Protein AF-A0A8J3FXL9-F1 (afdb_monomer)

Sequence (87 aa):
MKQKFPCPCCGYLVWDYPDGTFEICDICLWQDDPIQKNEPNYSGGANDVSLNKAKENFKKYGVCEERFIGAGRRPYQNELPTSNQNE

Solvent-accessible surface area (backbone atoms only — not comparable to full-atom values): 5143 Å² total; per-residue (Å²): 131,85,71,57,25,56,40,90,53,76,50,37,31,77,31,82,58,89,66,74,71,63,47,64,35,66,36,33,60,47,52,45,42,62,65,35,66,75,35,38,78,48,53,66,64,95,40,73,58,16,42,55,54,15,34,54,31,27,77,75,61,54,13,33,45,81,94,40,64,86,70,42,46,82,78,52,86,87,21,52,64,76,78,77,83,72,136

Secondary structure (DSSP, 8-state):
-PPPEE-TTT--EEESSSS----B-TTT--B--HHHHHSTT--SSSSSS-HHHHHHHHHHHSSSSGGGTTTSPPPPGGGSPP-----

Radius of gyration: 12.6 Å; Cα contacts (8 Å, |Δi|>4): 154; chains: 1; bounding box: 28×30×37 Å

pLDDT: mean 91.42, std 13.38, range [36.16, 98.75]

Foldseek 3Di:
DQFFEADLQQGWRDHSDHADPQDAALFARDGGDPVLVVVQQDAPDPHNGGSVQLNVCCVVQRHRDPVCRPRHDDDDPNRPPDPPPDD

Structure (mmCIF, N/CA/C/O backbone):
data_AF-A0A8J3FXL9-F1
#
_entry.id   AF-A0A8J3FXL9-F1
#
loop_
_atom_site.group_PDB
_atom_site.id
_atom_site.type_symbol
_atom_site.label_atom_id
_atom_site.label_alt_id
_atom_site.label_comp_id
_atom_site.label_asym_id
_atom_site.label_entity_id
_atom_site.label_seq_id
_atom_site.pdbx_PDB_ins_code
_atom_site.Cartn_x
_atom_site.Cartn_y
_atom_site.Cartn_z
_atom_site.occupancy
_atom_site.B_iso_or_equiv
_atom_site.auth_seq_id
_atom_site.auth_comp_id
_atom_site.auth_asym_id
_atom_site.auth_atom_id
_atom_site.pdbx_PDB_model_num
ATOM 1 N N . MET A 1 1 ? 0.632 -19.247 14.404 1.00 57.28 1 MET A N 1
ATOM 2 C CA . MET A 1 1 ? -0.071 -18.296 13.513 1.00 57.28 1 MET A CA 1
ATOM 3 C C . MET A 1 1 ? 0.962 -17.750 12.545 1.00 57.28 1 MET A C 1
ATOM 5 O O . MET A 1 1 ? 2.063 -17.467 13.001 1.00 57.28 1 MET A O 1
ATOM 9 N N . LYS A 1 2 ? 0.675 -17.699 11.237 1.00 68.88 2 LYS A N 1
ATOM 10 C CA . LYS A 1 2 ? 1.603 -17.090 10.269 1.00 68.88 2 LYS A CA 1
ATOM 11 C C . LYS A 1 2 ? 1.750 -15.602 10.594 1.00 68.88 2 LYS A C 1
ATOM 13 O O . LYS A 1 2 ? 0.756 -14.951 10.906 1.00 68.88 2 LYS A O 1
ATOM 18 N N . GLN A 1 3 ? 2.979 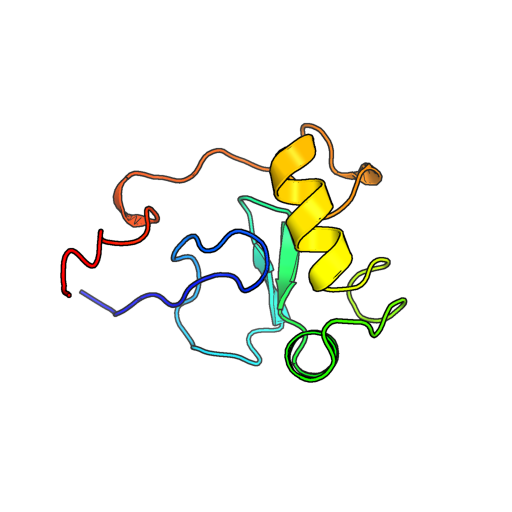-15.100 10.564 1.00 82.75 3 GLN A N 1
ATOM 19 C CA . GLN A 1 3 ? 3.248 -13.672 10.675 1.00 82.75 3 GLN A CA 1
ATOM 20 C C . GLN A 1 3 ? 2.702 -12.980 9.423 1.00 82.75 3 GLN A C 1
ATOM 22 O O . GLN A 1 3 ? 2.969 -13.437 8.315 1.00 82.75 3 GLN A O 1
ATOM 27 N N . L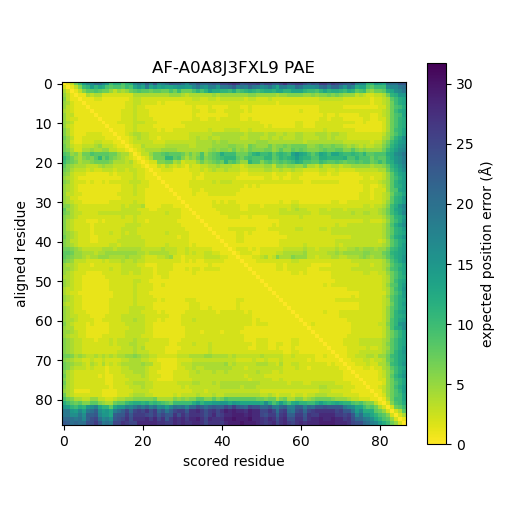YS A 1 4 ? 1.922 -11.914 9.614 1.00 91.19 4 LYS A N 1
ATOM 28 C CA . LYS A 1 4 ? 1.452 -11.046 8.533 1.00 91.19 4 LYS A CA 1
ATOM 29 C C . LYS A 1 4 ? 2.342 -9.808 8.444 1.00 91.19 4 LYS A C 1
ATOM 31 O O . LYS A 1 4 ? 2.880 -9.365 9.460 1.00 91.19 4 LYS A O 1
ATOM 36 N N . PHE A 1 5 ? 2.472 -9.243 7.250 1.00 93.06 5 PHE A N 1
ATOM 37 C CA . PHE A 1 5 ? 3.278 -8.052 6.986 1.00 93.06 5 PHE A CA 1
ATOM 38 C C . PHE A 1 5 ? 2.395 -6.835 6.681 1.00 93.06 5 PHE A C 1
ATOM 40 O O . PHE A 1 5 ? 1.288 -6.988 6.148 1.00 93.06 5 PHE A O 1
ATOM 47 N N . PRO A 1 6 ? 2.851 -5.623 7.047 1.00 95.00 6 PRO A N 1
ATOM 48 C CA . PRO A 1 6 ? 2.063 -4.415 6.884 1.00 95.00 6 PRO A CA 1
ATOM 49 C C . PRO A 1 6 ? 2.008 -3.965 5.423 1.00 95.00 6 PRO A C 1
ATOM 51 O O . PRO A 1 6 ? 3.024 -3.934 4.728 1.00 95.00 6 PRO A O 1
ATOM 54 N N . CYS A 1 7 ? 0.838 -3.505 4.987 1.00 96.31 7 CYS A N 1
ATOM 55 C CA . CYS A 1 7 ? 0.727 -2.732 3.758 1.00 96.31 7 CYS A CA 1
ATOM 56 C C . CYS A 1 7 ? 1.529 -1.425 3.901 1.00 96.31 7 CYS A C 1
ATOM 58 O O . CYS A 1 7 ? 1.314 -0.686 4.868 1.00 96.31 7 CYS A O 1
ATOM 60 N N . PRO A 1 8 ? 2.409 -1.077 2.945 1.00 96.25 8 PRO A N 1
ATOM 61 C CA . PRO A 1 8 ? 3.240 0.121 3.053 1.00 96.25 8 PRO A CA 1
ATOM 62 C C . PRO A 1 8 ? 2.426 1.425 3.015 1.00 96.25 8 PRO A C 1
ATOM 64 O O . PRO A 1 8 ? 2.919 2.461 3.463 1.00 96.25 8 PRO A O 1
ATOM 67 N N . CYS A 1 9 ? 1.196 1.392 2.491 1.00 97.69 9 CYS A N 1
ATOM 68 C CA . CYS A 1 9 ? 0.293 2.538 2.453 1.00 97.69 9 CYS A CA 1
ATOM 69 C C . CYS A 1 9 ? -0.456 2.726 3.784 1.00 97.69 9 CYS A C 1
ATOM 71 O O . CYS A 1 9 ? -0.305 3.765 4.426 1.00 97.69 9 CYS A O 1
ATOM 73 N N . CYS A 1 10 ? -1.246 1.736 4.220 1.00 97.69 10 CYS A N 1
ATOM 74 C CA . CYS A 1 10 ? -2.136 1.887 5.379 1.00 97.69 10 CYS A CA 1
ATOM 75 C C . CYS A 1 10 ? -1.588 1.329 6.701 1.00 97.69 10 CYS A C 1
ATOM 77 O O . CYS A 1 10 ? -2.155 1.603 7.754 1.00 97.69 10 CYS A O 1
ATOM 79 N N . GLY A 1 11 ? -0.515 0.536 6.673 1.00 96.06 11 GLY A N 1
ATOM 80 C CA . GLY A 1 11 ? 0.128 -0.033 7.862 1.00 96.06 11 GLY A CA 1
ATOM 81 C C . GLY A 1 11 ? -0.549 -1.271 8.464 1.00 96.06 11 GLY A C 1
ATOM 82 O O . GLY A 1 11 ? 0.054 -1.923 9.311 1.00 96.06 11 GLY A O 1
ATOM 83 N N . TYR A 1 12 ? -1.762 -1.630 8.033 1.00 96.81 12 TYR A N 1
ATOM 84 C CA . TYR A 1 12 ? -2.453 -2.852 8.475 1.00 96.81 12 TYR A CA 1
ATOM 85 C C . TYR A 1 12 ? -1.765 -4.128 7.982 1.00 96.81 12 TYR A C 1
ATOM 87 O O . TYR A 1 12 ? -1.212 -4.155 6.883 1.00 96.81 12 TYR A O 1
ATOM 95 N N . LEU A 1 13 ? -1.830 -5.183 8.793 1.00 95.06 13 LEU A N 1
ATOM 96 C CA . LEU A 1 13 ? -1.177 -6.473 8.576 1.00 95.06 13 LEU A CA 1
ATOM 97 C C . LEU A 1 13 ? -2.007 -7.363 7.639 1.00 95.06 13 LEU A C 1
ATOM 99 O O . LEU A 1 13 ? -2.822 -8.162 8.097 1.00 95.06 13 LEU A O 1
ATOM 103 N N . VAL A 1 14 ? -1.801 -7.225 6.331 1.00 93.06 14 VAL A N 1
ATOM 104 C CA . VAL A 1 14 ? -2.612 -7.898 5.297 1.00 93.06 14 VAL A CA 1
ATOM 105 C C . VAL A 1 14 ? -1.851 -8.983 4.522 1.00 93.06 14 VAL A C 1
ATOM 107 O O . VAL A 1 14 ? -2.469 -9.936 4.046 1.00 93.06 14 VAL A O 1
ATOM 110 N N . TRP A 1 15 ? -0.517 -8.928 4.462 1.00 91.50 15 TRP A N 1
ATOM 111 C CA . TRP A 1 15 ? 0.273 -9.785 3.561 1.00 91.50 15 TRP A CA 1
ATOM 112 C C . TRP A 1 15 ? 0.834 -11.028 4.223 1.00 91.50 15 TRP A C 1
ATOM 114 O O . TRP A 1 15 ? 1.285 -10.970 5.362 1.00 91.50 15 TRP A O 1
ATOM 124 N N . ASP A 1 16 ? 0.871 -12.142 3.493 1.00 89.69 16 ASP A N 1
ATOM 125 C CA . ASP A 1 16 ? 1.573 -13.358 3.929 1.00 89.69 16 ASP A CA 1
ATOM 126 C C . ASP A 1 16 ? 3.090 -13.314 3.675 1.00 89.69 16 ASP A C 1
ATOM 128 O O . ASP A 1 16 ? 3.825 -14.125 4.239 1.00 89.69 16 ASP A O 1
ATOM 132 N N . TYR A 1 17 ? 3.558 -12.356 2.870 1.00 87.69 17 TYR A N 1
ATOM 133 C CA . TYR A 1 17 ? 4.963 -12.153 2.507 1.00 87.69 17 TYR A CA 1
ATOM 134 C C . TYR A 1 1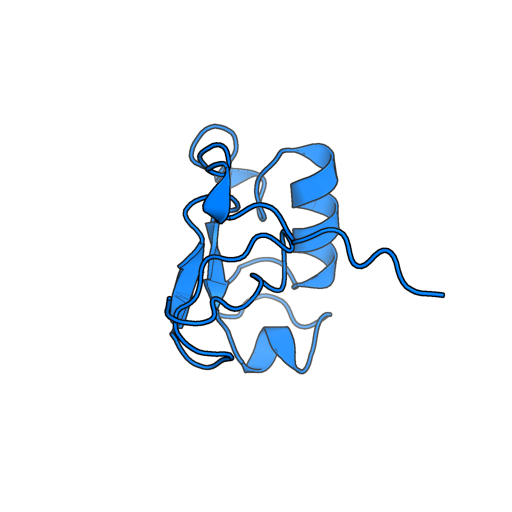7 ? 5.350 -10.662 2.620 1.00 87.69 17 TYR A C 1
ATOM 136 O O . TYR A 1 17 ? 4.474 -9.800 2.542 1.00 87.69 17 TYR A O 1
ATOM 144 N N . PRO A 1 18 ? 6.636 -10.334 2.848 1.00 81.88 18 PRO A N 1
ATOM 145 C CA . PRO A 1 18 ? 7.084 -8.963 3.129 1.00 81.88 18 PRO A CA 1
ATOM 146 C C . PRO A 1 18 ? 7.091 -8.006 1.923 1.00 81.88 18 PRO A C 1
ATOM 148 O O . PRO A 1 18 ? 7.024 -6.784 2.117 1.00 81.88 18 PRO A O 1
ATOM 151 N N . ASP A 1 19 ? 7.232 -8.523 0.705 1.00 77.50 19 ASP A N 1
ATOM 152 C CA . ASP A 1 19 ? 7.267 -7.761 -0.545 1.00 77.50 19 ASP A CA 1
ATOM 153 C C . ASP A 1 19 ? 7.047 -8.636 -1.778 1.00 77.50 19 ASP A C 1
ATOM 155 O O . ASP A 1 19 ? 7.081 -9.867 -1.714 1.00 77.50 19 ASP A O 1
ATOM 159 N N . GLY A 1 20 ? 6.832 -7.963 -2.911 1.00 75.44 20 GLY A N 1
ATOM 160 C CA . GLY A 1 20 ? 6.770 -8.587 -4.225 1.00 75.44 20 GLY A CA 1
ATOM 161 C C . GLY A 1 20 ? 5.566 -9.504 -4.376 1.00 75.44 20 GLY A C 1
ATOM 162 O O . GLY A 1 20 ? 5.611 -10.427 -5.186 1.00 75.44 20 GLY A O 1
ATOM 163 N N . THR A 1 21 ? 4.506 -9.279 -3.593 1.00 83.12 21 THR A N 1
ATOM 164 C CA . THR A 1 21 ? 3.284 -10.082 -3.701 1.00 83.12 21 THR A CA 1
ATOM 165 C C . THR A 1 21 ? 2.479 -9.688 -4.929 1.00 83.12 21 THR A C 1
ATOM 167 O O . THR A 1 21 ? 1.746 -10.514 -5.466 1.00 83.12 21 THR A O 1
ATOM 170 N N . PHE A 1 22 ? 2.620 -8.434 -5.379 1.00 91.00 22 PHE A N 1
ATOM 171 C CA . PHE A 1 22 ? 1.778 -7.812 -6.404 1.00 91.00 22 PHE A CA 1
ATOM 172 C C . PHE A 1 22 ? 0.277 -7.846 -6.056 1.00 91.00 22 PHE A C 1
ATOM 174 O O . PHE A 1 22 ? -0.562 -7.587 -6.918 1.00 91.00 22 PHE A O 1
ATOM 181 N N . GLU A 1 23 ? -0.065 -8.144 -4.797 1.00 94.06 23 GLU A N 1
ATOM 182 C CA . GLU A 1 23 ? -1.435 -8.196 -4.293 1.00 94.06 23 GLU A CA 1
ATOM 183 C C . GLU A 1 23 ? -1.978 -6.787 -4.030 1.00 94.06 23 GLU A C 1
ATOM 185 O O . GLU A 1 23 ? -1.229 -5.840 -3.777 1.00 94.06 23 GLU A O 1
ATOM 190 N N . ILE A 1 24 ? -3.304 -6.652 -4.064 1.00 97.06 24 ILE A N 1
ATOM 191 C CA . ILE A 1 24 ? -4.018 -5.401 -3.784 1.00 97.06 24 ILE A CA 1
ATOM 192 C C . ILE A 1 24 ? -4.546 -5.433 -2.354 1.00 97.06 24 ILE A C 1
ATOM 194 O O . ILE A 1 24 ? -5.102 -6.430 -1.900 1.00 97.06 24 ILE A O 1
ATOM 198 N N . CYS A 1 25 ? -4.358 -4.340 -1.613 1.00 97.31 25 CYS A N 1
ATOM 199 C CA . CYS A 1 25 ? -4.744 -4.281 -0.205 1.00 97.31 25 CYS A CA 1
ATOM 200 C C . CYS A 1 25 ? -6.236 -4.050 -0.109 1.00 97.31 25 CYS A C 1
ATOM 202 O O . CYS A 1 25 ? -6.663 -2.941 -0.370 1.00 97.31 25 CYS A O 1
ATOM 204 N N . ASP A 1 26 ? -7.032 -5.014 0.346 1.00 96.69 26 ASP A N 1
ATOM 205 C CA . ASP A 1 26 ? -8.491 -4.827 0.437 1.00 96.69 26 ASP A CA 1
ATOM 206 C C . ASP A 1 26 ? -8.918 -3.615 1.289 1.00 96.69 26 ASP A C 1
ATOM 208 O O . ASP A 1 26 ? -10.025 -3.096 1.145 1.00 96.69 26 ASP A O 1
ATOM 212 N N . ILE A 1 27 ? -8.056 -3.156 2.202 1.00 98.19 27 ILE A N 1
ATOM 213 C CA . ILE A 1 27 ? -8.355 -2.026 3.086 1.00 98.19 27 ILE A CA 1
ATOM 214 C C . ILE A 1 27 ? -8.181 -0.692 2.357 1.00 98.19 27 ILE A C 1
ATOM 216 O O . ILE A 1 27 ? -9.104 0.116 2.335 1.00 98.19 27 ILE A O 1
ATOM 220 N N . CYS A 1 28 ? -7.006 -0.447 1.769 1.00 98.44 28 CYS A N 1
ATOM 221 C CA . CYS A 1 28 ? -6.688 0.848 1.153 1.00 98.44 28 CYS A CA 1
ATOM 222 C C . CYS A 1 28 ? -6.615 0.825 -0.377 1.00 98.44 28 CYS A C 1
ATOM 224 O O . CYS A 1 28 ? -6.507 1.882 -0.977 1.00 98.44 28 CYS A O 1
ATOM 226 N N . LEU A 1 29 ? -6.678 -0.350 -0.993 1.00 98.50 29 LEU A N 1
ATOM 227 C CA . LEU A 1 29 ? -6.535 -0.642 -2.424 1.00 98.50 29 LEU A CA 1
ATOM 228 C C . LEU A 1 29 ? -5.168 -0.309 -3.043 1.00 98.50 29 LEU A C 1
ATOM 230 O O . LEU A 1 29 ? -5.042 -0.229 -4.258 1.00 98.50 29 LEU A O 1
ATOM 234 N N . TRP A 1 30 ? -4.122 -0.164 -2.226 1.00 98.00 30 TRP A N 1
ATOM 235 C CA . TRP A 1 30 ? -2.741 -0.099 -2.715 1.00 98.00 30 TRP A CA 1
ATOM 236 C C . TRP A 1 30 ? -2.294 -1.461 -3.257 1.00 98.00 30 TRP A C 1
ATOM 238 O O . TRP A 1 30 ? -2.400 -2.456 -2.534 1.00 98.00 30 TRP A O 1
ATOM 248 N N . GLN A 1 31 ? -1.760 -1.498 -4.478 1.00 97.81 31 GLN A N 1
ATOM 249 C CA . GLN A 1 31 ? -1.092 -2.676 -5.031 1.00 97.81 31 GLN A CA 1
ATOM 250 C C . GLN A 1 31 ? 0.370 -2.721 -4.575 1.00 97.81 31 GLN A C 1
ATOM 252 O O . GLN A 1 31 ? 1.081 -1.719 -4.681 1.00 97.81 31 GLN A O 1
ATOM 257 N N . ASP A 1 32 ? 0.827 -3.870 -4.071 1.00 95.38 32 ASP A N 1
ATOM 258 C CA . ASP A 1 32 ? 2.220 -4.063 -3.660 1.00 95.38 32 ASP A CA 1
ATOM 259 C C . ASP A 1 32 ? 3.167 -3.987 -4.864 1.00 95.38 32 ASP A C 1
ATOM 261 O O . ASP A 1 32 ? 3.298 -4.921 -5.653 1.00 95.38 32 ASP A O 1
ATOM 265 N N . ASP A 1 33 ? 3.821 -2.839 -5.002 1.00 94.88 33 ASP A N 1
ATOM 266 C CA . ASP A 1 33 ? 4.752 -2.531 -6.077 1.00 94.88 33 ASP A CA 1
ATOM 267 C C . ASP A 1 33 ? 6.152 -2.306 -5.472 1.00 94.88 33 ASP A C 1
ATOM 269 O O . ASP A 1 33 ? 6.364 -1.318 -4.755 1.00 94.88 33 ASP A O 1
ATOM 273 N N . PRO A 1 34 ? 7.124 -3.205 -5.729 1.00 92.75 34 PRO A N 1
ATOM 274 C CA . PRO A 1 34 ? 8.481 -3.074 -5.203 1.00 92.75 34 PRO A CA 1
ATOM 275 C C . PRO A 1 34 ? 9.204 -1.793 -5.639 1.00 92.75 34 PRO A C 1
ATOM 277 O O . PRO A 1 34 ? 10.019 -1.269 -4.879 1.00 92.75 34 PRO A O 1
ATOM 280 N N . ILE A 1 35 ? 8.908 -1.265 -6.832 1.00 95.19 35 ILE A N 1
ATOM 281 C CA . ILE A 1 35 ? 9.508 -0.023 -7.332 1.00 95.19 35 ILE A CA 1
ATOM 282 C C . ILE A 1 35 ? 8.962 1.147 -6.518 1.00 95.19 35 ILE A C 1
ATOM 284 O O . ILE A 1 35 ? 9.738 1.896 -5.937 1.00 95.19 35 ILE A O 1
ATOM 288 N N . GLN A 1 36 ? 7.641 1.270 -6.381 1.00 96.50 36 GLN A N 1
ATOM 289 C CA . GLN A 1 36 ? 7.017 2.347 -5.603 1.00 96.50 36 GLN A CA 1
ATOM 290 C C . GLN A 1 36 ? 7.266 2.214 -4.092 1.00 96.50 36 GLN A C 1
ATOM 292 O O . GLN A 1 36 ? 7.229 3.213 -3.371 1.00 96.50 36 GLN A O 1
ATOM 297 N N . LYS A 1 37 ? 7.553 1.005 -3.592 1.00 94.75 37 LYS A N 1
ATOM 298 C CA . LYS A 1 37 ? 8.031 0.778 -2.219 1.00 94.75 37 LYS A CA 1
ATOM 299 C C . LYS A 1 37 ? 9.450 1.321 -2.019 1.00 94.75 37 LYS A C 1
ATOM 301 O O . LYS A 1 37 ? 9.695 1.987 -1.013 1.00 94.75 37 LYS A O 1
ATOM 306 N N . ASN A 1 38 ? 10.358 1.055 -2.961 1.00 95.81 38 ASN A N 1
ATOM 307 C CA . ASN A 1 38 ? 11.759 1.490 -2.898 1.00 95.81 38 ASN A CA 1
ATOM 308 C C . ASN A 1 38 ? 11.950 2.967 -3.272 1.00 95.81 38 ASN A C 1
ATOM 310 O O . ASN A 1 38 ? 12.846 3.624 -2.744 1.00 95.81 38 ASN A O 1
ATOM 314 N N . GLU A 1 39 ? 11.075 3.511 -4.118 1.00 97.62 39 GLU A N 1
ATOM 315 C CA . GLU A 1 39 ? 11.040 4.912 -4.534 1.00 97.62 39 GLU A CA 1
ATOM 316 C C . GLU A 1 39 ? 9.682 5.545 -4.168 1.00 97.62 39 GLU A C 1
ATOM 318 O O . GLU A 1 39 ? 8.824 5.733 -5.030 1.00 97.62 39 GLU A O 1
ATOM 323 N N . PRO A 1 40 ? 9.448 5.940 -2.898 1.00 97.81 40 PRO A N 1
AT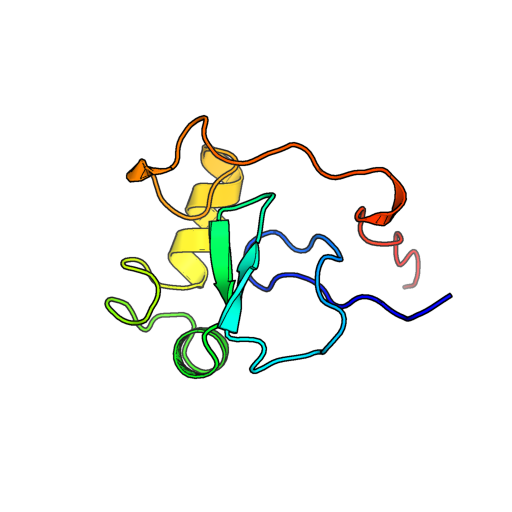OM 324 C CA . PRO A 1 40 ? 8.117 6.340 -2.417 1.00 97.81 40 PRO A CA 1
ATOM 325 C C . PRO A 1 40 ? 7.510 7.601 -3.044 1.00 97.81 40 PRO A C 1
ATOM 327 O O . PRO A 1 40 ? 6.356 7.929 -2.760 1.00 97.81 40 PRO A O 1
ATOM 330 N N . ASN A 1 41 ? 8.285 8.326 -3.854 1.00 98.38 41 ASN A N 1
ATOM 331 C CA . ASN A 1 41 ? 7.843 9.488 -4.624 1.00 98.38 41 ASN A CA 1
ATOM 332 C C . ASN A 1 41 ? 7.604 9.166 -6.111 1.00 98.38 41 ASN A C 1
ATOM 334 O O . ASN A 1 41 ? 7.059 10.011 -6.819 1.00 98.38 41 ASN A O 1
ATOM 338 N N . TYR A 1 42 ? 7.970 7.969 -6.579 1.00 97.94 42 TYR A N 1
ATOM 339 C CA . TYR A 1 42 ? 7.696 7.509 -7.937 1.00 97.94 42 TYR A CA 1
ATOM 340 C C . TYR A 1 42 ? 6.191 7.276 -8.127 1.00 97.94 42 TYR A C 1
ATOM 342 O O . TYR A 1 42 ? 5.534 6.634 -7.305 1.00 97.94 42 TYR A O 1
A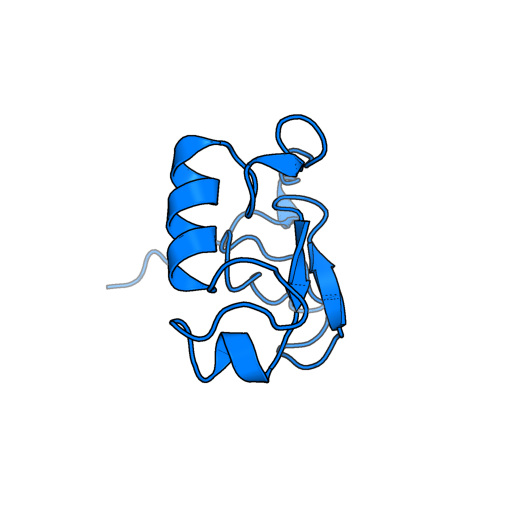TOM 350 N N . SER A 1 43 ? 5.635 7.834 -9.200 1.00 96.50 43 SER A N 1
ATOM 351 C CA . SER A 1 43 ? 4.206 7.786 -9.542 1.00 96.50 43 SER A CA 1
ATOM 352 C C . SER A 1 43 ? 4.022 7.272 -10.968 1.00 96.50 43 SER A C 1
ATOM 354 O O . SER A 1 43 ? 4.968 7.313 -11.756 1.00 96.50 43 SER A O 1
ATOM 356 N N . GLY A 1 44 ? 2.820 6.788 -11.291 1.00 94.19 44 GLY A N 1
ATOM 357 C CA . GLY A 1 44 ? 2.524 6.200 -12.602 1.00 94.19 44 GLY A CA 1
ATOM 358 C C . GLY A 1 44 ? 3.048 4.771 -12.798 1.00 94.19 44 GLY A C 1
ATOM 359 O O . GLY A 1 44 ? 3.290 4.377 -13.936 1.00 94.19 44 GLY A O 1
ATOM 360 N N . GLY A 1 45 ? 3.254 4.025 -11.704 1.00 93.31 45 GLY A N 1
ATOM 361 C CA . GLY A 1 45 ? 3.591 2.595 -11.712 1.00 93.31 45 GLY A CA 1
ATOM 362 C C . GLY A 1 45 ? 2.332 1.723 -11.685 1.00 93.31 45 GLY A C 1
ATOM 363 O O . GLY A 1 45 ? 1.353 2.034 -12.360 1.00 93.31 45 GLY A O 1
ATOM 364 N N . ALA A 1 46 ? 2.323 0.656 -10.875 1.00 96.12 46 ALA A N 1
ATOM 365 C CA . ALA A 1 46 ? 1.096 -0.112 -10.634 1.00 96.12 46 ALA A CA 1
ATOM 366 C C . ALA A 1 46 ? -0.013 0.733 -9.975 1.00 96.12 46 ALA A C 1
ATOM 368 O O . ALA A 1 46 ? -1.197 0.494 -10.203 1.00 96.12 46 ALA A O 1
ATOM 369 N N . ASN A 1 47 ? 0.377 1.732 -9.178 1.00 97.88 47 ASN A N 1
ATOM 370 C CA . ASN A 1 47 ? -0.516 2.732 -8.602 1.00 97.88 47 ASN A CA 1
ATOM 371 C C . ASN A 1 47 ? -0.298 4.082 -9.311 1.00 97.88 47 ASN A C 1
ATOM 373 O O . ASN A 1 47 ? 0.849 4.485 -9.556 1.00 97.88 47 ASN A O 1
ATOM 377 N N . ASP A 1 48 ? -1.384 4.809 -9.595 1.00 97.88 48 ASP A N 1
ATOM 378 C CA . ASP A 1 48 ? -1.334 6.080 -10.333 1.00 97.88 48 ASP A CA 1
ATOM 379 C C . ASP A 1 48 ? -0.568 7.130 -9.508 1.00 97.88 48 ASP A C 1
ATOM 381 O O . ASP A 1 48 ? 0.215 7.924 -10.037 1.00 97.88 48 ASP A O 1
ATOM 385 N N . VAL A 1 49 ? -0.755 7.105 -8.184 1.00 98.50 49 VAL A N 1
ATOM 386 C CA . VAL A 1 49 ? -0.081 7.994 -7.230 1.00 98.50 49 VAL A CA 1
ATOM 387 C C . VAL A 1 49 ? 1.167 7.349 -6.625 1.00 98.50 49 VAL A C 1
ATOM 389 O O . VAL A 1 49 ? 1.317 6.131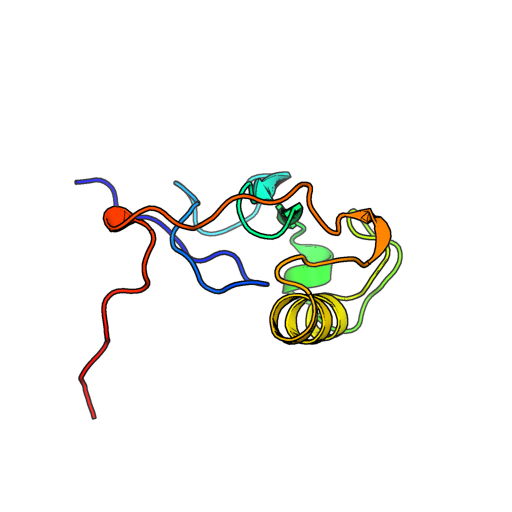 -6.599 1.00 98.50 49 VAL A O 1
ATOM 392 N N . SER A 1 50 ? 2.064 8.171 -6.079 1.00 98.62 50 SER A N 1
ATOM 393 C CA . SER A 1 50 ? 3.218 7.677 -5.324 1.00 98.62 50 SER A CA 1
ATOM 394 C C . SER A 1 50 ? 2.827 7.101 -3.962 1.00 98.62 50 SER A C 1
ATOM 396 O O . SER A 1 50 ? 1.782 7.450 -3.411 1.00 98.62 50 SER A O 1
ATOM 398 N N . LEU A 1 51 ? 3.687 6.272 -3.362 1.00 98.38 51 LEU A N 1
ATOM 399 C CA . LEU A 1 51 ? 3.425 5.689 -2.041 1.00 98.38 51 LEU A CA 1
ATOM 400 C C . LEU A 1 51 ? 3.226 6.762 -0.957 1.00 98.38 51 LEU A C 1
ATOM 402 O O . LEU A 1 51 ? 2.360 6.627 -0.091 1.00 98.38 51 LEU A O 1
ATOM 406 N N . ASN A 1 52 ? 3.999 7.848 -0.994 1.00 98.69 52 ASN A N 1
ATOM 407 C CA . ASN A 1 52 ? 3.810 8.958 -0.060 1.00 98.69 52 ASN A CA 1
ATOM 408 C C . ASN A 1 52 ? 2.459 9.643 -0.266 1.00 98.69 52 ASN A C 1
ATOM 410 O O . ASN A 1 52 ? 1.755 9.908 0.711 1.00 98.69 52 ASN A O 1
ATOM 414 N N . LYS A 1 53 ? 2.045 9.842 -1.523 1.00 98.75 53 LYS A N 1
ATOM 415 C CA . LYS A 1 53 ? 0.727 10.404 -1.808 1.00 98.75 53 LYS A CA 1
ATOM 416 C C . LYS A 1 53 ? -0.400 9.460 -1.388 1.00 98.75 53 LYS A C 1
ATOM 418 O O . LYS A 1 53 ? -1.390 9.907 -0.816 1.00 98.75 53 LYS A O 1
ATOM 423 N N . ALA A 1 54 ? -0.222 8.158 -1.580 1.00 98.69 54 ALA A N 1
ATOM 424 C CA . ALA A 1 54 ? -1.158 7.144 -1.119 1.00 98.69 54 ALA A CA 1
ATOM 425 C C . ALA A 1 54 ? -1.329 7.153 0.404 1.00 98.69 54 ALA A C 1
ATOM 427 O O . ALA A 1 54 ? -2.452 7.061 0.891 1.00 98.69 54 ALA A O 1
ATOM 428 N N . LYS A 1 55 ? -0.246 7.324 1.175 1.00 98.75 55 LYS A N 1
ATOM 429 C CA . LYS A 1 55 ? -0.316 7.479 2.641 1.00 98.75 55 LYS A CA 1
ATOM 430 C C . LYS A 1 55 ? -1.122 8.715 3.056 1.00 98.75 55 LYS A C 1
ATOM 432 O O . LYS A 1 55 ? -1.886 8.651 4.018 1.00 98.75 55 LYS A O 1
ATOM 437 N N . GLU A 1 56 ? -0.960 9.841 2.359 1.00 98.69 56 GLU A N 1
ATOM 438 C CA . GLU A 1 56 ? -1.773 11.047 2.591 1.00 98.69 56 GLU A CA 1
ATOM 439 C C . GLU A 1 56 ? -3.249 10.805 2.269 1.00 98.69 56 GLU A C 1
ATOM 441 O O . GLU A 1 56 ? -4.122 11.120 3.079 1.00 98.69 56 GLU A O 1
ATOM 446 N N . ASN A 1 57 ? -3.521 10.217 1.103 1.00 98.69 57 ASN A N 1
ATOM 447 C CA . ASN A 1 57 ? -4.870 9.894 0.658 1.00 98.69 57 ASN A CA 1
ATOM 448 C C . ASN A 1 57 ? -5.547 8.937 1.637 1.00 98.69 57 ASN A C 1
ATOM 450 O O . ASN A 1 57 ? -6.684 9.180 2.024 1.00 98.69 57 ASN A O 1
ATOM 454 N N . PHE A 1 58 ? -4.834 7.924 2.131 1.00 98.56 58 PHE A N 1
ATOM 455 C CA . PHE A 1 58 ? -5.380 6.984 3.100 1.00 98.56 58 PHE A CA 1
ATOM 456 C C . PHE A 1 58 ? -5.791 7.687 4.400 1.00 98.56 58 PHE A C 1
ATOM 458 O O . PHE A 1 58 ? -6.896 7.470 4.893 1.00 98.56 58 PHE A O 1
ATOM 465 N N . LYS A 1 59 ? -4.965 8.609 4.915 1.00 98.12 59 LYS A N 1
ATOM 466 C CA . LYS A 1 59 ? -5.320 9.427 6.091 1.00 98.12 59 LYS A CA 1
ATOM 467 C C . LYS A 1 59 ? -6.557 10.299 5.856 1.00 98.12 59 LYS A C 1
ATOM 469 O O . LYS A 1 59 ? -7.308 10.540 6.796 1.00 98.12 59 LYS A O 1
ATOM 474 N N . LYS A 1 60 ? -6.749 10.798 4.632 1.00 98.31 60 LYS A N 1
ATOM 475 C CA . LYS A 1 60 ? -7.836 11.726 4.289 1.00 98.31 60 LYS A CA 1
ATOM 476 C C . LYS A 1 60 ? -9.140 11.021 3.903 1.00 98.31 60 LYS A C 1
ATOM 478 O O . LYS A 1 60 ? -10.216 11.519 4.219 1.00 98.31 60 LYS A O 1
ATOM 483 N N . TYR A 1 61 ? -9.044 9.888 3.218 1.00 98.00 61 TYR A N 1
ATOM 484 C CA . TYR A 1 61 ? -10.151 9.251 2.505 1.00 98.00 61 TYR A CA 1
ATOM 485 C C . TYR A 1 61 ? -10.357 7.774 2.864 1.00 98.00 61 TYR A C 1
ATOM 487 O O . TYR A 1 61 ? -11.359 7.189 2.465 1.00 98.00 61 TYR A O 1
ATOM 495 N N . GLY A 1 62 ? -9.424 7.150 3.589 1.00 98.00 62 GLY A N 1
ATOM 496 C CA . GLY A 1 62 ? -9.458 5.717 3.897 1.00 98.00 62 GLY A CA 1
ATOM 497 C C . GLY A 1 62 ? -9.019 4.804 2.747 1.00 98.00 62 GLY A C 1
ATOM 498 O O .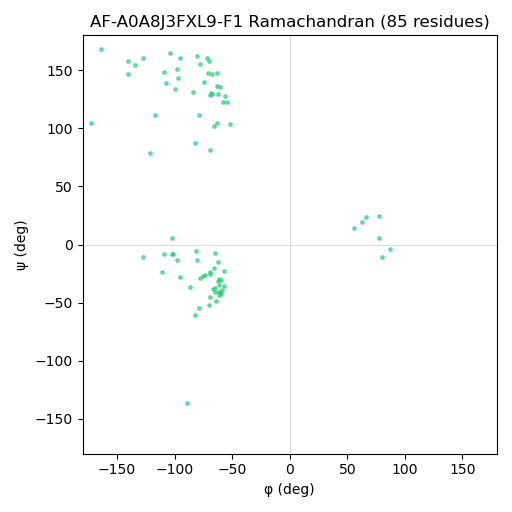 GLY A 1 62 ? -9.077 3.589 2.891 1.00 98.00 62 GLY A O 1
ATOM 499 N N . VAL A 1 63 ? -8.548 5.359 1.627 1.00 98.56 63 VAL A N 1
ATOM 500 C CA . VAL A 1 63 ? -8.045 4.624 0.452 1.00 98.56 63 VAL A CA 1
ATOM 501 C C . VAL A 1 63 ? -6.816 5.316 -0.142 1.00 98.56 63 VAL A C 1
ATOM 503 O O . VAL A 1 63 ? -6.602 6.505 0.086 1.00 98.56 63 VAL A O 1
ATOM 506 N N . CYS A 1 64 ? -5.993 4.577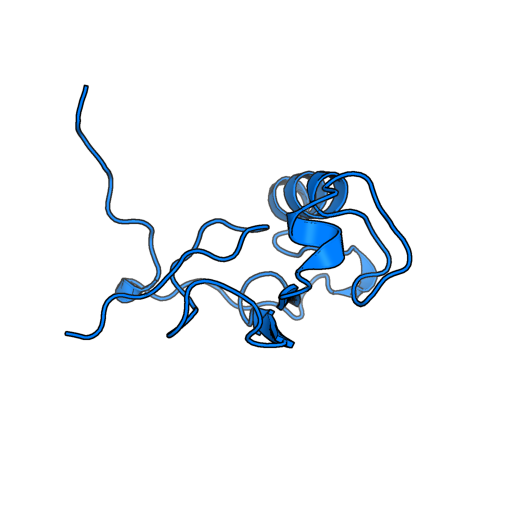 -0.884 1.00 98.44 64 CYS A N 1
ATOM 507 C CA . CYS A 1 64 ? -4.731 5.046 -1.453 1.00 98.44 64 CYS A CA 1
ATOM 508 C C . CYS A 1 64 ? -4.926 6.080 -2.573 1.00 98.44 64 CYS A C 1
ATOM 510 O O . CYS A 1 64 ? -4.060 6.923 -2.795 1.00 98.44 64 CYS A O 1
ATOM 512 N N . GLU A 1 65 ? -6.073 6.069 -3.250 1.00 98.38 65 GLU A N 1
ATOM 513 C CA . GLU A 1 65 ? -6.390 6.959 -4.364 1.00 98.38 65 GLU A CA 1
ATOM 514 C C . GLU A 1 65 ? -7.843 7.422 -4.298 1.00 98.38 65 GLU A C 1
ATOM 516 O O . GLU A 1 65 ? -8.735 6.677 -3.896 1.00 98.38 65 GLU A O 1
ATOM 521 N N . GLU A 1 66 ? -8.103 8.652 -4.742 1.00 97.44 66 GLU A N 1
ATOM 522 C CA . GLU A 1 66 ? -9.445 9.249 -4.689 1.00 97.44 66 GLU A CA 1
ATOM 523 C C . GLU A 1 66 ? -10.475 8.478 -5.526 1.00 97.44 66 GLU A C 1
ATOM 525 O O . GLU A 1 66 ? -11.639 8.385 -5.139 1.00 97.44 66 GLU A O 1
ATOM 530 N N . ARG A 1 67 ? -10.048 7.844 -6.629 1.00 97.56 67 ARG A N 1
ATOM 531 C CA . ARG A 1 67 ? -10.924 7.008 -7.469 1.00 97.56 67 ARG A CA 1
ATOM 532 C C . ARG A 1 67 ? -11.502 5.789 -6.740 1.00 97.56 67 ARG A C 1
ATOM 534 O O . ARG A 1 67 ? -12.446 5.183 -7.233 1.00 97.56 67 ARG A O 1
ATOM 541 N N . PHE A 1 68 ? -10.949 5.437 -5.581 1.00 98.25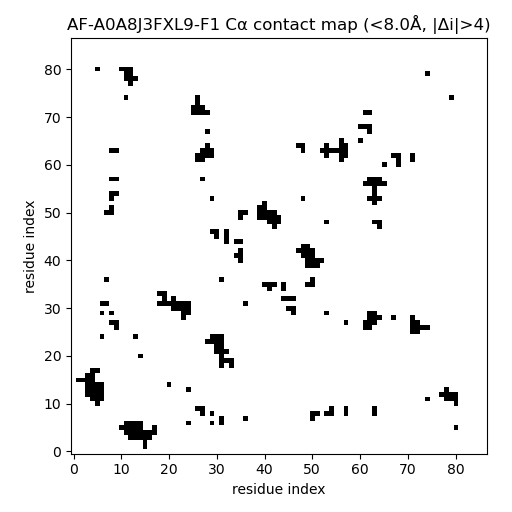 68 PHE A N 1
ATOM 542 C CA . PHE A 1 68 ? -11.352 4.281 -4.785 1.00 98.25 68 PHE A CA 1
ATOM 543 C C . PHE A 1 68 ? -12.217 4.629 -3.570 1.00 98.25 68 PHE A C 1
ATOM 545 O O . PHE A 1 68 ? -12.517 3.748 -2.762 1.00 98.25 68 PHE A O 1
ATOM 552 N N . ILE A 1 69 ? -12.622 5.891 -3.397 1.00 97.62 69 ILE A N 1
ATOM 553 C CA . ILE A 1 69 ? -13.438 6.304 -2.249 1.00 97.62 69 ILE A CA 1
ATOM 554 C C . ILE A 1 69 ? -14.708 5.443 -2.167 1.00 97.62 69 ILE A C 1
ATOM 556 O O . ILE A 1 69 ? -15.500 5.381 -3.103 1.00 97.62 69 ILE A O 1
ATOM 560 N N . GLY A 1 70 ? -14.891 4.775 -1.025 1.00 95.88 70 GLY A N 1
ATOM 561 C CA . GLY A 1 70 ? -16.024 3.880 -0.763 1.00 95.88 70 GLY A CA 1
ATOM 562 C C . GLY A 1 70 ? -15.848 2.425 -1.219 1.00 95.88 70 GLY A C 1
ATOM 563 O O . GLY A 1 70 ? -16.731 1.621 -0.936 1.00 95.88 70 GLY A O 1
ATOM 564 N N . ALA A 1 71 ? -14.738 2.070 -1.876 1.00 97.75 71 ALA A N 1
ATOM 565 C CA . ALA A 1 71 ? -14.478 0.703 -2.343 1.00 97.75 71 ALA A CA 1
ATOM 566 C C . ALA A 1 71 ? -13.629 -0.142 -1.372 1.00 97.75 71 ALA A C 1
ATOM 568 O O . ALA A 1 71 ? -13.774 -1.362 -1.342 1.00 97.75 71 ALA A O 1
ATOM 569 N N . GLY A 1 72 ? -12.759 0.487 -0.572 1.00 95.69 72 GLY A N 1
ATOM 570 C CA . GLY A 1 72 ? -11.977 -0.206 0.459 1.00 95.69 72 GLY A CA 1
ATOM 571 C C . GLY A 1 72 ? -12.833 -0.688 1.638 1.00 95.69 72 GLY A C 1
ATOM 572 O O . GLY A 1 72 ? -13.911 -0.148 1.906 1.00 95.69 72 GLY A O 1
ATOM 573 N N . ARG A 1 73 ? -12.350 -1.691 2.382 1.00 97.00 73 ARG A N 1
ATOM 574 C CA . ARG A 1 73 ? -13.020 -2.203 3.596 1.00 97.00 73 ARG A CA 1
ATOM 575 C C . ARG A 1 73 ? -12.355 -1.738 4.891 1.00 97.00 73 ARG A C 1
ATOM 577 O O . ARG A 1 73 ? -11.207 -1.313 4.919 1.00 97.00 73 ARG A O 1
ATOM 584 N N . ARG A 1 74 ? -13.061 -1.896 6.014 1.00 96.50 74 ARG A N 1
ATOM 585 C CA . ARG A 1 74 ? -12.460 -1.735 7.349 1.00 96.50 74 ARG A CA 1
ATOM 586 C C . ARG A 1 74 ? -11.501 -2.900 7.663 1.00 96.50 74 ARG A C 1
ATOM 588 O O . ARG A 1 74 ? -11.775 -4.026 7.232 1.00 96.50 74 ARG A O 1
ATOM 595 N N . PRO A 1 75 ? -10.419 -2.656 8.427 1.00 96.81 75 PRO A N 1
ATOM 596 C CA . PRO A 1 75 ? -9.559 -3.725 8.927 1.00 96.81 75 PRO A CA 1
ATOM 597 C C . PRO A 1 75 ? -10.332 -4.649 9.875 1.00 96.81 75 PRO A C 1
ATOM 599 O O . PRO A 1 75 ? -11.202 -4.200 10.628 1.00 96.81 75 PRO A O 1
ATOM 602 N N . TYR A 1 76 ? -9.974 -5.927 9.882 1.00 95.31 76 TYR A N 1
ATOM 603 C CA . TYR A 1 76 ? -10.363 -6.867 10.927 1.00 95.31 76 TYR A CA 1
ATOM 604 C C . TYR A 1 76 ? -9.463 -6.717 12.158 1.00 95.31 76 TYR A C 1
ATOM 606 O O . TYR A 1 76 ? -8.358 -6.179 12.090 1.00 95.31 76 TYR A O 1
ATOM 614 N N . GLN A 1 77 ? -9.914 -7.243 13.299 1.00 94.00 77 GLN A N 1
ATOM 615 C CA . GLN A 1 77 ? -9.182 -7.145 14.567 1.00 94.00 77 GLN A CA 1
ATOM 616 C C . GLN A 1 77 ? -7.758 -7.723 14.485 1.00 94.00 77 GLN A C 1
ATOM 618 O O . GLN A 1 77 ? -6.843 -7.198 15.109 1.00 94.00 77 GLN A O 1
ATOM 623 N N . ASN A 1 78 ? -7.568 -8.792 13.711 1.00 92.44 78 ASN A N 1
ATOM 624 C CA . ASN A 1 78 ? -6.282 -9.460 13.508 1.00 92.44 78 ASN A CA 1
ATOM 625 C C . ASN A 1 78 ? -5.375 -8.778 12.466 1.00 92.44 78 ASN A C 1
ATOM 627 O O . ASN A 1 78 ? -4.246 -9.220 12.284 1.00 92.44 78 ASN A O 1
ATOM 631 N N . GLU A 1 79 ? -5.860 -7.743 11.778 1.00 94.94 79 GLU A N 1
ATOM 632 C CA . GLU A 1 79 ? -5.088 -6.947 10.810 1.00 94.94 79 GLU A CA 1
ATOM 633 C C . GLU A 1 79 ? -4.628 -5.614 11.404 1.00 94.94 79 GLU A C 1
ATOM 635 O O . GLU A 1 79 ? -3.847 -4.885 10.788 1.00 94.94 79 GLU A O 1
ATOM 640 N N . LEU A 1 80 ? -5.111 -5.277 12.603 1.00 94.00 80 LEU A N 1
ATOM 641 C CA . LEU A 1 80 ? -4.615 -4.132 13.346 1.00 94.00 80 LEU A CA 1
ATOM 642 C C . LEU A 1 80 ? -3.122 -4.337 13.634 1.00 94.00 80 LEU A C 1
ATOM 644 O O . LEU A 1 80 ? -2.731 -5.438 14.037 1.00 94.00 80 LEU A O 1
ATOM 648 N N . PRO A 1 81 ? -2.280 -3.303 13.455 1.00 87.56 81 PRO A N 1
ATOM 649 C CA . PRO A 1 81 ? -0.896 -3.384 13.885 1.00 87.56 81 PRO A CA 1
ATOM 650 C C . PRO A 1 81 ? -0.905 -3.714 15.373 1.00 87.56 81 PRO A C 1
ATOM 652 O O . PRO A 1 81 ? -1.589 -3.045 16.152 1.00 87.56 81 PRO A O 1
ATOM 655 N N . THR A 1 82 ? -0.178 -4.750 15.782 1.00 78.75 82 THR A N 1
ATOM 656 C CA . THR A 1 82 ? 0.064 -4.958 17.206 1.00 78.75 82 THR A CA 1
ATOM 657 C C . THR A 1 82 ? 0.748 -3.702 17.708 1.00 78.75 82 THR A C 1
ATOM 659 O O . THR A 1 82 ? 1.770 -3.306 17.147 1.00 78.75 82 THR A O 1
ATOM 662 N N . SER A 1 83 ? 0.168 -3.045 18.711 1.00 61.12 83 SER A N 1
ATOM 663 C CA . SER A 1 83 ? 0.818 -1.937 19.389 1.00 61.12 83 SER A CA 1
ATOM 664 C C . SER A 1 83 ? 2.199 -2.422 19.814 1.00 61.12 83 SER A C 1
ATOM 666 O O . SER A 1 83 ? 2.313 -3.164 20.787 1.00 61.12 83 SER A O 1
ATOM 668 N N . ASN A 1 84 ? 3.249 -2.012 19.107 1.00 48.28 84 ASN A N 1
ATOM 669 C CA . ASN A 1 84 ? 4.558 -1.951 19.721 1.00 48.28 84 ASN A CA 1
ATOM 670 C C . ASN A 1 84 ? 4.452 -0.805 20.729 1.00 48.28 84 ASN A C 1
ATOM 672 O O . ASN A 1 84 ? 4.804 0.335 20.450 1.00 48.28 84 ASN A O 1
ATOM 676 N N . GLN A 1 85 ? 3.883 -1.105 21.898 1.00 42.12 85 GLN A N 1
ATOM 677 C CA . GLN A 1 85 ? 4.466 -0.564 23.108 1.00 42.12 85 GLN A CA 1
ATOM 678 C C . GLN A 1 85 ? 5.852 -1.177 23.145 1.00 42.12 85 GLN A C 1
ATOM 680 O O . GLN A 1 85 ? 5.936 -2.387 23.306 1.00 42.12 85 GLN A O 1
ATOM 685 N N . ASN A 1 86 ? 6.867 -0.384 22.819 1.00 36.16 86 ASN A N 1
ATOM 686 C CA . ASN A 1 86 ? 8.241 -0.506 23.287 1.00 36.16 86 ASN A CA 1
ATOM 687 C C . ASN A 1 86 ? 9.003 0.733 22.791 1.00 36.16 86 ASN A C 1
ATOM 689 O O . ASN A 1 86 ? 9.275 0.841 21.598 1.00 36.16 86 ASN A O 1
ATOM 693 N N . GLU A 1 87 ? 9.236 1.626 23.759 1.00 40.47 87 GLU A N 1
ATOM 694 C CA . GLU A 1 87 ? 10.441 2.451 23.985 1.00 40.47 87 GLU A CA 1
ATOM 695 C C . GLU A 1 87 ? 10.890 3.462 22.916 1.00 40.47 87 GLU A C 1
ATOM 697 O O . GLU A 1 87 ? 11.366 3.074 21.828 1.00 40.47 87 GLU A O 1
#

Nearest PDB structures (foldseek):
  8ey4-assembly1_I  TM=9.706E-01  e=2.697E-05  Escherichia coli O32:H37

Organism: NCBI:txid1384487

InterPro domains:
  IPR025983 Cysteine-rich CPCC domain [PF14206] (5-79)

Mean predicted aligned error: 4.41 Å